Protein AF-A0A919BGT1-F1 (afdb_monomer)

Foldseek 3Di:
DDDPPPDCVVVVVVVVVVVVVVVVVVVVVCVVPVPPPAAFADPVLPAAWWDLVPFWIKGAHPVQKMFTWQDWAWDDPDVVDTDIDGAHGGIWGWDWDQDPVRPFTWIFTPGPPDHPDGRIWGWDDHSVKIKTKDANPDPPDPPRITIITGD

Organism: Streptomyces filamentosus (NCBI:txid67294)

Nearest PDB structures (foldseek):
  1ddv-assembly1_A  TM=3.229E-01  e=1.913E+00  Rattus norvegicus
  4inh-assembly5_F  TM=1.642E-01  e=3.075E+00  Norovirus Hu/1968/US
  6w5h-assembly3_C  TM=1.622E-01  e=2.768E+00  Norovirus Hu/1968/US
  4qq1-assembly1_A  TM=2.602E-01  e=8.831E+00  Neisseria meningitidis serogroup B

Sequence (151 aa):
MGSGRGKPWLLWAALMVPAAATLAGIGTYTRVLGPEDPPKPSRADLVGSYEDGQGGEVTLRADGTAEVRGIEYAAEEEPGFAVLKRCEDGAVHWAFTETRPRWHDQVSLSTTCESPTPWLWDAGGSPAAPELVYWTFTPGHPDSRRVLIRR

Structure (mmCIF, N/CA/C/O backbone):
data_AF-A0A919BGT1-F1
#
_entry.id   AF-A0A919BGT1-F1
#
loop_
_atom_site.group_PDB
_atom_site.id
_atom_site.type_symbol
_atom_site.label_atom_id
_atom_site.label_alt_id
_atom_site.label_comp_id
_atom_site.label_asym_id
_atom_site.label_entity_id
_atom_site.label_seq_id
_atom_site.pdbx_PDB_ins_code
_atom_site.Cartn_x
_atom_site.Cartn_y
_atom_site.Cartn_z
_atom_site.occupancy
_atom_site.B_iso_or_equiv
_atom_site.auth_seq_id
_atom_site.auth_comp_id
_atom_site.auth_asym_id
_atom_site.auth_atom_id
_atom_site.pdbx_PDB_model_num
ATOM 1 N N . MET A 1 1 ? -11.444 36.720 81.271 1.00 38.03 1 MET A N 1
ATOM 2 C CA . MET A 1 1 ? -10.470 36.516 80.174 1.00 38.03 1 MET A CA 1
ATOM 3 C C . MET A 1 1 ? -10.446 35.035 79.818 1.00 38.03 1 MET A C 1
ATOM 5 O O . MET A 1 1 ? -9.816 34.260 80.520 1.00 38.03 1 MET A O 1
ATOM 9 N N . GLY A 1 2 ? -11.211 34.620 78.805 1.00 41.75 2 GLY A N 1
ATOM 10 C CA . GLY A 1 2 ? -11.235 33.234 78.322 1.00 41.75 2 GLY A CA 1
ATOM 11 C C . GLY A 1 2 ? -10.386 33.117 77.063 1.00 41.75 2 GLY A C 1
ATOM 12 O O . GL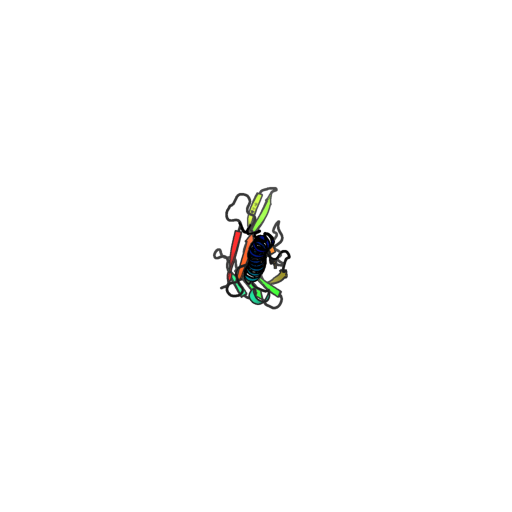Y A 1 2 ? -10.771 33.629 76.018 1.00 41.75 2 GLY A O 1
ATOM 13 N N . SER A 1 3 ? -9.214 32.492 77.166 1.00 49.72 3 SER A N 1
ATOM 14 C CA . SER A 1 3 ? -8.329 32.243 76.027 1.00 49.72 3 SER A CA 1
ATOM 15 C C . SER A 1 3 ? -8.931 31.167 75.115 1.00 49.72 3 SER A C 1
ATOM 17 O O . SER A 1 3 ? -8.979 29.991 75.485 1.00 49.72 3 SER A O 1
ATOM 19 N N . GLY A 1 4 ? -9.381 31.555 73.923 1.00 51.38 4 GLY A N 1
ATOM 20 C CA . GLY A 1 4 ? -9.845 30.639 72.883 1.00 51.38 4 GLY A CA 1
ATOM 21 C C . GLY A 1 4 ? -8.666 29.923 72.232 1.00 51.38 4 GLY A C 1
ATOM 22 O O . GLY A 1 4 ? -8.084 30.419 71.272 1.00 51.38 4 GLY A O 1
ATOM 23 N N . ARG A 1 5 ? -8.286 28.756 72.761 1.00 57.09 5 ARG A N 1
ATOM 24 C CA . ARG A 1 5 ? -7.295 27.871 72.134 1.00 57.09 5 ARG A CA 1
ATOM 25 C C . ARG A 1 5 ? -7.935 27.225 70.897 1.00 57.09 5 ARG A C 1
ATOM 27 O O . ARG A 1 5 ? -8.590 26.189 70.997 1.00 57.09 5 ARG A O 1
ATOM 34 N N . GLY A 1 6 ? -7.796 27.876 69.741 1.00 56.66 6 GLY A N 1
ATOM 35 C CA . GLY A 1 6 ? -8.194 27.317 68.450 1.00 56.66 6 GLY A CA 1
ATOM 36 C C . GLY A 1 6 ? -7.488 25.982 68.229 1.00 56.66 6 GLY A C 1
ATOM 37 O O . GLY A 1 6 ? -6.280 25.887 68.414 1.00 56.66 6 GLY A O 1
ATOM 38 N N . LYS A 1 7 ? -8.251 24.934 67.913 1.00 59.06 7 LYS A N 1
ATOM 39 C CA . LYS A 1 7 ? -7.759 23.567 67.697 1.00 59.06 7 LYS A CA 1
ATOM 40 C C . LYS A 1 7 ? -7.126 23.484 66.295 1.00 59.06 7 LYS A C 1
ATOM 42 O O . LYS A 1 7 ? -7.871 23.397 65.320 1.00 59.06 7 LYS A O 1
ATOM 47 N N . PRO A 1 8 ? -5.785 23.500 66.161 1.00 59.00 8 PRO A N 1
ATOM 48 C CA . PRO A 1 8 ? -5.114 23.668 64.867 1.00 59.00 8 PRO A CA 1
ATOM 49 C C . PRO A 1 8 ? -5.287 22.459 63.936 1.00 59.00 8 PRO A C 1
ATOM 51 O O . PRO A 1 8 ? -5.140 22.584 62.727 1.00 59.00 8 PRO A O 1
ATOM 54 N N . TRP A 1 9 ? -5.644 21.291 64.477 1.00 57.00 9 TRP A N 1
ATOM 55 C CA . TRP A 1 9 ? -5.854 20.064 63.705 1.00 57.00 9 TRP A CA 1
ATOM 56 C C . TRP A 1 9 ? -7.067 20.128 62.762 1.00 57.00 9 TRP A C 1
ATOM 58 O O . TRP A 1 9 ? -7.074 19.445 61.742 1.00 57.00 9 TRP A O 1
ATOM 68 N N . LEU A 1 10 ? -8.060 20.979 63.050 1.00 55.75 10 LEU A N 1
ATOM 69 C CA . LEU A 1 10 ? -9.214 21.185 62.166 1.00 55.75 10 LEU A CA 1
ATOM 70 C C . LEU A 1 10 ? -8.823 21.910 60.868 1.00 55.75 10 LEU A C 1
ATOM 72 O O . LEU A 1 10 ? -9.393 21.625 59.819 1.00 55.75 10 LEU A O 1
ATOM 76 N N . LEU A 1 11 ? -7.814 22.789 60.918 1.00 54.72 11 LEU A N 1
ATOM 77 C CA . LEU A 1 11 ? -7.279 23.471 59.732 1.00 54.72 11 LEU A CA 1
ATOM 78 C C . LEU A 1 11 ? -6.504 22.501 58.831 1.00 54.72 11 LEU A C 1
ATOM 80 O O . LEU A 1 11 ? -6.627 22.561 57.612 1.00 54.72 11 LEU A O 1
ATOM 84 N N . TRP A 1 12 ? -5.770 21.558 59.426 1.00 51.69 12 TRP A N 1
ATOM 85 C CA . TRP A 1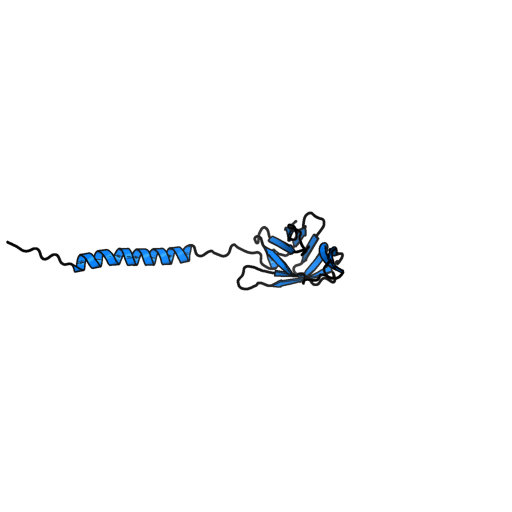 12 ? -5.065 20.512 58.680 1.00 51.69 12 TRP A CA 1
ATOM 86 C C . TRP A 1 12 ? -6.025 19.515 58.018 1.00 51.69 12 TRP A C 1
ATOM 88 O O . TRP A 1 12 ? -5.826 19.152 56.860 1.00 51.69 12 TRP A O 1
ATOM 98 N N . ALA A 1 13 ? -7.104 19.124 58.703 1.00 54.72 13 ALA A N 1
ATOM 99 C CA . ALA A 1 13 ? -8.131 18.251 58.131 1.00 54.72 13 ALA A CA 1
ATOM 100 C C . ALA A 1 13 ? -8.871 18.910 56.948 1.00 54.72 13 ALA A C 1
ATOM 102 O O . ALA A 1 13 ? -9.131 18.249 55.944 1.00 54.72 13 ALA A O 1
ATOM 103 N N . ALA A 1 14 ? -9.144 20.218 57.027 1.00 56.16 14 ALA A N 1
ATOM 104 C CA . ALA A 1 14 ? -9.777 20.976 55.945 1.00 56.16 14 ALA A CA 1
ATOM 105 C C . ALA A 1 14 ? -8.885 21.139 54.697 1.00 56.16 14 ALA A C 1
ATOM 107 O O . ALA A 1 14 ? -9.408 21.312 53.601 1.00 56.16 14 ALA A O 1
ATOM 108 N N . LEU A 1 15 ? -7.558 21.053 54.843 1.00 55.06 15 LEU A N 1
ATOM 109 C CA . LEU A 1 15 ? -6.589 21.146 53.742 1.00 55.06 15 LEU A CA 1
ATOM 110 C C . LEU A 1 15 ? -6.324 19.801 53.048 1.00 55.06 15 LEU A C 1
ATOM 112 O O . LEU A 1 15 ? -6.089 19.768 51.842 1.00 55.06 15 LEU A O 1
ATOM 116 N N . MET A 1 16 ? -6.398 18.685 53.776 1.00 55.38 16 MET A N 1
ATOM 117 C CA . MET A 1 16 ? -6.106 17.358 53.214 1.00 55.38 16 MET A CA 1
ATOM 118 C C . MET A 1 16 ? -7.235 16.800 52.338 1.00 55.38 16 MET A C 1
ATOM 120 O O . MET A 1 16 ? -6.967 16.136 51.338 1.00 55.38 16 MET A O 1
ATOM 124 N N . VAL A 1 17 ? -8.495 17.086 52.673 1.00 56.69 17 VAL A N 1
ATOM 125 C CA . VAL A 1 17 ? -9.659 16.630 51.891 1.00 56.69 17 VAL A CA 1
ATOM 126 C C . VAL A 1 17 ? -9.661 17.176 50.450 1.00 56.69 17 VAL A C 1
ATOM 128 O O . VAL A 1 17 ? -9.787 16.368 49.527 1.00 56.69 17 VAL A O 1
ATOM 131 N N . PRO A 1 18 ? -9.467 18.488 50.191 1.00 55.69 18 PRO A N 1
ATOM 132 C CA . PRO A 1 18 ? -9.417 18.997 48.821 1.00 55.69 18 PRO A CA 1
ATOM 133 C C . PRO A 1 18 ? -8.188 18.501 48.049 1.00 55.69 18 PRO A C 1
ATOM 135 O O . PRO A 1 18 ? -8.296 18.284 46.844 1.00 55.69 18 PRO A O 1
ATOM 138 N N . ALA A 1 19 ? -7.055 18.257 48.720 1.00 55.88 19 ALA A N 1
ATOM 139 C CA . ALA A 1 19 ? -5.843 17.712 48.100 1.00 55.88 19 ALA A CA 1
ATOM 140 C C . ALA A 1 19 ? -6.021 16.252 47.637 1.00 55.88 19 ALA A C 1
ATOM 142 O O . ALA A 1 19 ? -5.640 15.891 46.523 1.00 55.88 19 ALA A O 1
ATOM 143 N N . ALA A 1 20 ? -6.663 15.410 48.452 1.00 57.38 20 ALA A N 1
ATOM 144 C CA . ALA A 1 20 ? -6.982 14.038 48.061 1.00 57.38 20 ALA A CA 1
ATOM 145 C C . ALA A 1 20 ? -8.027 13.994 46.931 1.00 57.38 20 ALA A C 1
ATOM 147 O O . ALA A 1 20 ? -7.896 13.199 46.001 1.00 57.38 20 ALA A O 1
ATOM 148 N N . ALA A 1 21 ? -9.026 14.883 46.968 1.00 57.72 21 ALA A N 1
ATOM 149 C CA . ALA A 1 21 ? -10.040 14.994 45.920 1.00 57.72 21 ALA A CA 1
ATOM 150 C C . ALA A 1 21 ? -9.460 15.477 44.576 1.00 57.72 21 ALA A C 1
ATOM 152 O O . ALA A 1 21 ? -9.855 14.972 43.527 1.00 57.72 21 ALA A O 1
ATOM 153 N N . THR A 1 22 ? -8.490 16.399 44.588 1.00 58.66 22 THR A N 1
ATOM 154 C CA . THR A 1 22 ? -7.801 16.842 43.361 1.00 58.66 22 THR A CA 1
ATOM 155 C C . 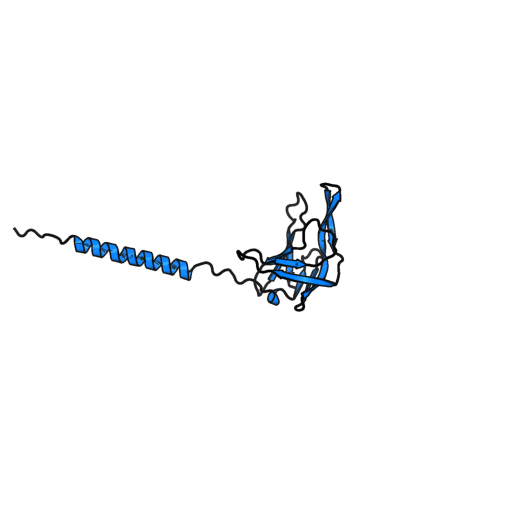THR A 1 22 ? -6.929 15.740 42.769 1.00 58.66 22 THR A C 1
ATOM 157 O O . THR A 1 22 ? -6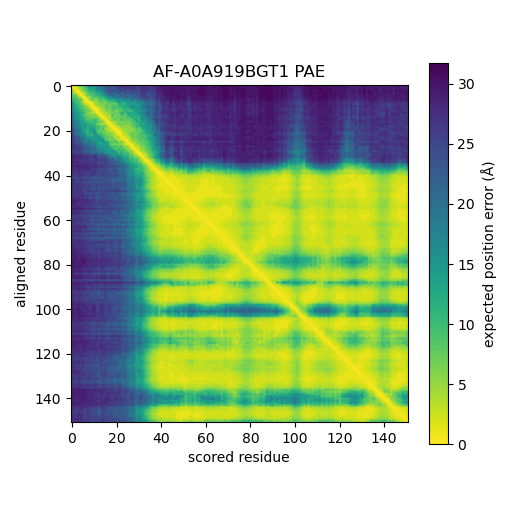.981 15.521 41.562 1.00 58.66 22 THR A O 1
ATOM 160 N N . LEU A 1 23 ? -6.189 14.988 43.588 1.00 56.25 23 LEU A N 1
ATOM 161 C CA . LEU A 1 23 ? -5.375 13.866 43.104 1.00 56.25 23 LEU A CA 1
ATOM 162 C C . LEU A 1 23 ? -6.224 12.702 42.570 1.00 56.25 23 LEU A C 1
ATOM 164 O O . LEU A 1 23 ? -5.903 12.143 41.521 1.00 56.25 23 LEU A O 1
ATOM 168 N N . ALA A 1 24 ? -7.335 12.372 43.236 1.00 56.25 24 ALA A N 1
ATOM 169 C CA . ALA A 1 24 ? -8.289 11.382 42.739 1.00 56.25 24 ALA A CA 1
ATOM 170 C C . ALA A 1 24 ? -8.965 11.850 41.437 1.00 56.25 24 ALA A C 1
ATOM 172 O O . ALA A 1 24 ? -9.061 11.071 40.490 1.00 56.25 24 ALA A O 1
ATOM 173 N N . GLY A 1 25 ? -9.346 13.131 41.354 1.00 51.31 25 GLY A N 1
ATOM 174 C CA . GLY A 1 25 ? -9.920 13.745 40.156 1.00 51.31 25 GLY A CA 1
ATOM 175 C C . GLY A 1 25 ? -8.972 13.712 38.955 1.00 51.31 25 GLY A C 1
ATOM 176 O O . GLY A 1 25 ? -9.371 13.284 37.872 1.00 51.31 25 GLY A O 1
ATOM 177 N N .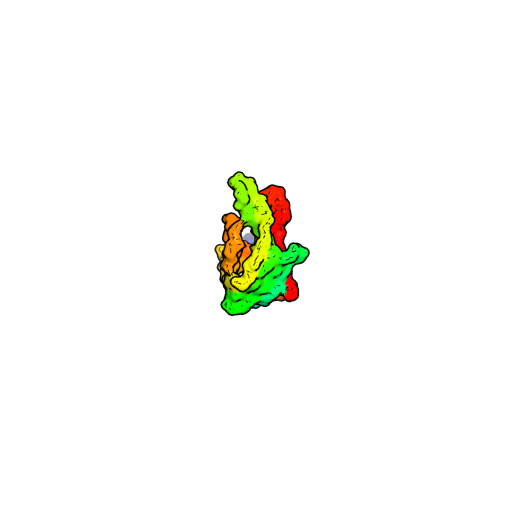 ILE A 1 26 ? -7.697 14.068 39.148 1.00 56.12 26 ILE A N 1
ATOM 178 C CA . ILE A 1 26 ? -6.660 13.994 38.105 1.00 56.12 26 ILE A CA 1
ATOM 179 C C . ILE A 1 26 ? -6.430 12.539 37.670 1.00 56.12 26 ILE A C 1
ATOM 181 O O . ILE A 1 26 ? -6.363 12.271 36.475 1.00 56.12 26 ILE A O 1
ATOM 185 N N . GLY A 1 27 ? -6.376 11.586 38.608 1.00 50.31 27 GLY A N 1
ATOM 186 C CA . GLY A 1 27 ? -6.218 10.160 38.296 1.00 50.31 27 GLY A CA 1
ATOM 187 C C . GLY A 1 27 ? -7.397 9.554 37.523 1.00 50.31 27 GLY A C 1
ATOM 188 O O . GLY A 1 27 ? -7.203 8.671 36.688 1.00 50.31 27 GLY A O 1
ATOM 189 N N . THR A 1 28 ? -8.621 10.038 37.756 1.00 54.38 28 THR A N 1
ATOM 190 C CA . THR A 1 28 ? -9.783 9.668 36.933 1.00 54.38 28 THR A CA 1
ATOM 191 C C . THR A 1 28 ? -9.772 10.361 35.573 1.00 54.38 28 THR A C 1
ATOM 193 O O . THR A 1 28 ? -10.086 9.724 34.573 1.00 54.38 28 THR A O 1
ATOM 196 N N . TYR A 1 29 ? -9.343 11.624 35.501 1.00 46.16 29 TYR A N 1
ATOM 197 C CA . TYR A 1 29 ? -9.284 12.386 34.252 1.00 46.16 29 TYR A CA 1
ATOM 198 C C . TYR A 1 29 ? -8.249 11.801 33.279 1.00 46.16 29 TYR A C 1
ATOM 200 O O . TYR A 1 29 ? -8.534 11.652 32.097 1.00 46.16 29 TYR A O 1
ATOM 208 N N . THR A 1 30 ? -7.086 11.364 33.773 1.00 50.88 30 THR A N 1
ATOM 209 C CA . THR A 1 30 ? -6.053 10.714 32.945 1.00 50.88 30 THR A CA 1
ATOM 210 C C . THR A 1 30 ? -6.416 9.298 32.500 1.00 50.88 30 THR A C 1
ATOM 212 O O . THR A 1 30 ? -5.883 8.834 31.497 1.00 50.88 30 THR A O 1
ATOM 215 N N . ARG A 1 31 ? -7.325 8.606 33.200 1.00 50.19 31 ARG A N 1
ATOM 216 C CA . ARG A 1 31 ? -7.853 7.301 32.761 1.00 50.19 31 ARG A CA 1
ATOM 217 C C . ARG A 1 31 ? -9.023 7.410 31.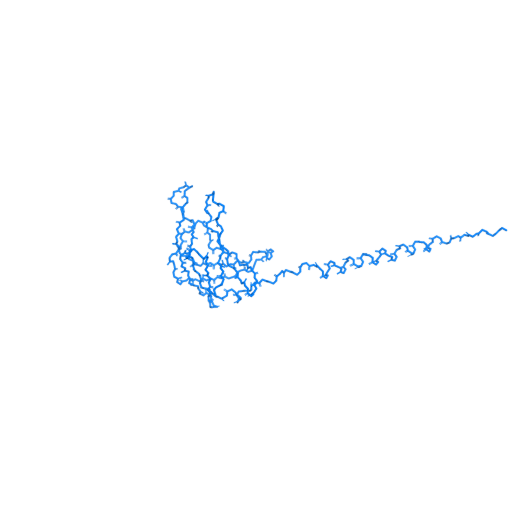789 1.00 50.19 31 ARG A C 1
ATOM 219 O O . ARG A 1 31 ? -9.153 6.541 30.941 1.00 50.19 31 ARG A O 1
ATOM 226 N N . VAL A 1 32 ? -9.856 8.443 31.912 1.00 52.19 32 VAL A N 1
ATOM 227 C CA . VAL A 1 32 ? -10.991 8.693 31.002 1.00 52.19 32 VAL A CA 1
ATOM 228 C C . VAL A 1 32 ? -10.539 9.373 29.702 1.00 52.19 32 VAL A C 1
ATOM 230 O O . VAL A 1 32 ? -11.195 9.221 28.681 1.00 52.19 32 VAL A O 1
ATOM 233 N N . LEU A 1 33 ? -9.410 10.090 29.723 1.00 45.72 33 LEU A N 1
ATOM 234 C CA . LEU A 1 33 ? -8.831 10.786 28.565 1.00 45.72 33 LEU A CA 1
ATOM 235 C C . LEU A 1 33 ? -7.430 10.286 28.199 1.00 45.72 33 LEU A C 1
ATOM 237 O O . LEU A 1 33 ? -6.693 10.976 27.491 1.00 45.72 33 LEU A O 1
ATOM 241 N N . GLY A 1 34 ? -7.033 9.106 28.685 1.00 47.00 34 GLY A N 1
ATOM 242 C CA . GLY A 1 34 ? -5.906 8.411 28.069 1.00 47.00 34 GLY A CA 1
ATOM 243 C C . GLY A 1 34 ? -6.236 8.267 26.583 1.00 47.00 34 GLY A C 1
ATOM 244 O O . GLY A 1 34 ? -7.388 7.945 26.292 1.00 47.00 34 GLY A O 1
ATOM 245 N N . PRO A 1 35 ? -5.317 8.576 25.651 1.00 54.34 35 PRO A N 1
ATOM 246 C CA . PRO A 1 35 ? -5.637 8.507 24.237 1.00 54.34 35 PRO A CA 1
ATOM 247 C C . PRO A 1 35 ? -6.040 7.065 23.938 1.00 54.34 35 PRO A C 1
ATOM 249 O O . PRO A 1 35 ? -5.195 6.170 23.929 1.00 54.34 35 PRO A O 1
ATOM 252 N N . GLU A 1 36 ? -7.339 6.820 23.763 1.00 56.16 36 GLU A N 1
ATOM 253 C CA . GLU A 1 36 ? -7.765 5.662 23.000 1.00 56.16 36 GLU A CA 1
ATOM 254 C C . GLU A 1 36 ? -7.056 5.819 21.661 1.00 56.16 36 GLU A C 1
ATOM 256 O O . GLU A 1 36 ? -7.218 6.839 20.983 1.00 56.16 36 GLU A O 1
ATOM 261 N N . ASP A 1 37 ? -6.163 4.873 21.355 1.00 62.03 37 ASP A N 1
ATOM 262 C CA . ASP A 1 37 ? -5.503 4.833 20.059 1.00 62.03 37 ASP A CA 1
ATOM 263 C C . ASP A 1 37 ? -6.620 4.958 19.010 1.00 62.03 37 ASP A C 1
ATOM 265 O O . ASP A 1 37 ? -7.579 4.177 19.073 1.00 62.03 37 ASP A O 1
ATOM 269 N N . PRO A 1 38 ? -6.562 5.949 18.097 1.00 66.06 38 PRO A N 1
ATOM 270 C CA . PRO A 1 38 ? -7.608 6.116 17.102 1.00 66.06 38 PRO A CA 1
ATOM 271 C C . PRO A 1 38 ? -7.807 4.782 16.374 1.00 66.06 38 PRO A C 1
ATOM 273 O O . PRO A 1 38 ? -6.813 4.098 16.114 1.00 66.06 38 PRO A O 1
ATOM 276 N N . PRO A 1 39 ? -9.056 4.374 16.085 1.00 74.88 39 PRO A N 1
ATOM 277 C CA . PRO A 1 39 ? -9.328 3.075 15.487 1.00 74.88 39 PRO A CA 1
ATOM 278 C C . PRO A 1 39 ? -8.555 2.938 14.173 1.00 74.88 39 PRO A C 1
ATOM 280 O O . PRO A 1 39 ? -8.666 3.791 13.291 1.00 74.88 39 PRO A O 1
ATOM 283 N N . LYS A 1 40 ? -7.765 1.867 14.068 1.00 82.56 40 LYS A N 1
ATOM 284 C CA . LYS A 1 40 ? -6.903 1.553 12.920 1.00 82.56 40 LYS A CA 1
ATOM 285 C C . LYS A 1 40 ? -7.489 0.410 12.106 1.00 82.56 40 LYS A C 1
ATOM 287 O O . LYS A 1 40 ? -8.190 -0.424 12.683 1.00 82.56 40 LYS A O 1
ATOM 292 N N . PRO A 1 41 ? -7.211 0.356 10.796 1.00 91.19 41 PRO A N 1
ATOM 293 C CA . PRO A 1 41 ? -7.649 -0.759 9.979 1.00 91.19 41 PRO A CA 1
ATOM 294 C C . PRO A 1 41 ? -6.972 -2.061 10.415 1.00 91.19 41 PRO A C 1
ATOM 296 O O . PRO A 1 41 ? -5.758 -2.134 10.587 1.00 91.19 41 PRO A O 1
ATOM 299 N N . SER A 1 42 ? -7.773 -3.107 10.559 1.00 92.62 42 SER A N 1
ATOM 300 C CA . SER A 1 42 ? -7.301 -4.483 10.651 1.00 92.62 42 SER A CA 1
ATOM 301 C C . SER A 1 42 ? -6.900 -5.015 9.272 1.00 92.62 42 SER A C 1
ATOM 303 O O . SER A 1 42 ? -7.252 -4.448 8.237 1.00 92.62 42 SER A O 1
ATOM 305 N N . ARG A 1 43 ? -6.261 -6.191 9.228 1.00 95.31 43 ARG A N 1
ATOM 306 C CA . ARG A 1 43 ? -6.015 -6.917 7.969 1.00 95.31 43 ARG A CA 1
ATOM 307 C C . ARG A 1 43 ? -7.272 -7.040 7.098 1.00 95.31 43 ARG A C 1
ATOM 309 O O . ARG A 1 43 ? -7.179 -6.921 5.882 1.00 95.31 43 ARG A O 1
ATOM 316 N N . ALA A 1 44 ? -8.425 -7.316 7.707 1.00 96.62 44 ALA A N 1
ATOM 317 C CA . ALA A 1 44 ? -9.679 -7.470 6.974 1.00 96.62 44 ALA A CA 1
ATOM 318 C C . ALA A 1 44 ? -10.140 -6.135 6.377 1.00 96.62 44 ALA A C 1
ATOM 320 O O . ALA A 1 44 ? -10.569 -6.098 5.225 1.00 96.62 44 ALA A O 1
ATOM 321 N N . ASP A 1 45 ? -9.968 -5.042 7.123 1.00 96.12 45 ASP A N 1
ATOM 322 C CA . ASP A 1 45 ? -10.293 -3.699 6.649 1.00 96.12 45 ASP A CA 1
ATOM 323 C C . ASP A 1 45 ? -9.395 -3.279 5.485 1.00 96.12 45 ASP A C 1
ATOM 325 O O . ASP A 1 45 ? -9.831 -2.486 4.666 1.00 96.12 45 ASP A O 1
ATOM 329 N N . LEU A 1 46 ? -8.184 -3.838 5.347 1.00 97.06 46 LEU A N 1
ATOM 330 C CA . LEU A 1 46 ? -7.257 -3.554 4.242 1.00 97.06 46 LEU A CA 1
ATOM 331 C C . LEU A 1 46 ? -7.582 -4.283 2.923 1.00 97.06 46 LEU A C 1
ATOM 333 O O . LEU A 1 46 ? -7.000 -3.965 1.891 1.00 97.06 46 LEU A O 1
ATOM 337 N N . VAL A 1 47 ? -8.526 -5.227 2.903 1.00 98.12 47 VAL A N 1
ATOM 338 C CA . VAL A 1 47 ? -8.918 -5.930 1.666 1.00 98.12 47 VAL A CA 1
ATOM 339 C C . VAL A 1 47 ? -9.689 -4.988 0.740 1.00 98.12 47 VAL A C 1
ATOM 341 O O . VAL A 1 47 ? -10.774 -4.523 1.094 1.00 98.12 47 VAL A O 1
ATOM 344 N N . GLY A 1 48 ? -9.155 -4.727 -0.452 1.00 97.94 48 GLY A N 1
ATOM 345 C CA . GLY A 1 48 ? -9.737 -3.786 -1.408 1.00 97.94 48 GLY A CA 1
ATOM 346 C C . GLY A 1 48 ? -8.777 -3.386 -2.526 1.00 97.94 48 GLY A C 1
ATOM 347 O O . GLY A 1 48 ? -7.647 -3.869 -2.587 1.00 97.94 48 GLY A O 1
ATOM 348 N N . SER A 1 49 ? -9.250 -2.509 -3.412 1.00 97.88 49 SER A N 1
ATOM 349 C CA . SER A 1 49 ? -8.447 -1.904 -4.484 1.00 97.88 49 SER A CA 1
ATOM 350 C C . SER A 1 49 ? -8.026 -0.496 -4.081 1.00 97.88 49 SER A C 1
ATOM 352 O O . SER A 1 49 ? -8.832 0.241 -3.516 1.00 97.88 49 SER A O 1
ATOM 354 N N . TYR A 1 50 ? -6.789 -0.120 -4.382 1.00 98.19 50 TYR A N 1
ATOM 355 C CA . TYR A 1 50 ? -6.223 1.179 -4.055 1.00 98.19 50 TYR A CA 1
ATOM 356 C C . TYR A 1 50 ? -5.466 1.771 -5.240 1.00 98.19 50 TYR A C 1
ATOM 358 O O . TYR A 1 50 ? -4.918 1.034 -6.062 1.00 98.19 50 TYR A O 1
ATOM 366 N N . GLU A 1 51 ? -5.390 3.098 -5.281 1.00 96.75 51 GLU A N 1
ATOM 367 C CA . GLU A 1 51 ? -4.647 3.852 -6.289 1.00 96.75 51 GLU A CA 1
ATOM 368 C C . GLU A 1 51 ? -3.872 5.021 -5.677 1.00 96.75 51 GLU A C 1
ATOM 370 O O . GLU A 1 51 ? -4.330 5.635 -4.713 1.00 96.75 51 GLU A O 1
ATOM 375 N N . ASP A 1 52 ? -2.727 5.368 -6.263 1.00 94.12 52 ASP A N 1
ATOM 376 C CA . ASP A 1 52 ? -1.924 6.538 -5.870 1.00 94.12 52 ASP A CA 1
ATOM 377 C C . ASP A 1 52 ? -2.238 7.818 -6.676 1.00 94.12 52 ASP A C 1
ATOM 379 O O . ASP A 1 52 ? -1.640 8.872 -6.446 1.00 94.12 52 ASP A O 1
ATOM 383 N N . GLY A 1 53 ? -3.148 7.734 -7.654 1.00 93.12 53 GLY A N 1
ATOM 384 C CA . GLY A 1 53 ? -3.481 8.824 -8.580 1.00 93.12 53 GLY A CA 1
ATOM 385 C C . GLY A 1 53 ? -2.389 9.163 -9.611 1.00 93.12 53 GLY A C 1
ATOM 386 O O . GLY A 1 53 ? -2.557 10.104 -10.384 1.00 93.12 53 GLY A O 1
ATOM 387 N N . GLN A 1 54 ? -1.282 8.420 -9.640 1.00 90.75 54 GLN A N 1
ATOM 388 C CA . GLN A 1 54 ? -0.148 8.552 -10.567 1.00 90.75 54 GLN A CA 1
ATOM 389 C C . GLN A 1 54 ? 0.019 7.323 -11.481 1.00 90.75 54 GLN A C 1
ATOM 391 O O . GLN A 1 54 ? 0.936 7.271 -12.305 1.00 90.75 54 GLN A O 1
ATOM 396 N N . GLY A 1 55 ? -0.899 6.358 -11.384 1.00 91.94 55 GLY A N 1
ATOM 397 C CA . GLY A 1 55 ? -0.931 5.138 -12.195 1.00 91.94 55 GLY A CA 1
ATOM 398 C C . GLY A 1 55 ? -0.447 3.887 -11.460 1.00 91.94 55 GLY A C 1
ATOM 399 O O . GLY A 1 55 ? -0.408 2.820 -12.073 1.00 91.94 55 GLY A O 1
ATOM 400 N N . GLY A 1 56 ? -0.098 4.010 -10.179 1.00 94.44 56 GLY A N 1
ATOM 401 C CA . GLY A 1 56 ? 0.138 2.897 -9.277 1.00 94.44 56 GLY A CA 1
ATOM 402 C C . GLY A 1 56 ? -1.175 2.366 -8.709 1.00 94.44 56 GLY A C 1
ATOM 403 O O . GLY A 1 56 ? -1.969 3.111 -8.132 1.00 94.44 56 GLY A O 1
ATOM 404 N N . GLU A 1 57 ? -1.400 1.066 -8.859 1.00 96.38 57 GLU A N 1
ATOM 405 C CA . GLU A 1 57 ? -2.593 0.368 -8.391 1.00 96.38 57 GLU A CA 1
ATOM 406 C C . GLU A 1 57 ? -2.199 -0.871 -7.582 1.00 96.38 57 GLU A C 1
ATOM 408 O O . GLU A 1 57 ? -1.240 -1.579 -7.910 1.00 96.38 57 GLU A O 1
ATOM 413 N N . VAL A 1 58 ? -2.961 -1.155 -6.523 1.00 97.25 58 VAL A N 1
ATOM 414 C CA . VAL A 1 58 ? -2.856 -2.423 -5.797 1.00 97.25 58 VAL A CA 1
ATOM 415 C C . VAL A 1 58 ? -4.233 -2.958 -5.442 1.00 97.25 58 VAL A C 1
ATOM 417 O O . VAL A 1 58 ? -5.114 -2.207 -5.037 1.00 97.25 58 VAL A O 1
ATOM 420 N N . THR A 1 59 ? -4.422 -4.267 -5.540 1.00 98.06 59 THR A N 1
ATOM 421 C CA . THR A 1 59 ? -5.613 -4.947 -5.024 1.00 98.06 59 THR A CA 1
ATOM 422 C C . THR A 1 59 ? -5.195 -5.993 -4.011 1.00 98.06 59 THR A C 1
ATOM 424 O O . THR A 1 59 ? -4.547 -6.966 -4.379 1.00 98.06 59 THR A O 1
ATOM 427 N N . LEU A 1 60 ? -5.578 -5.822 -2.747 1.00 98.31 60 LEU A N 1
ATOM 428 C CA . LEU A 1 60 ? -5.333 -6.790 -1.678 1.00 98.31 60 LEU A CA 1
ATOM 429 C C . LEU A 1 60 ? -6.555 -7.696 -1.521 1.00 98.31 60 LEU A C 1
ATOM 431 O O . LEU A 1 60 ? -7.664 -7.207 -1.300 1.00 98.31 60 LEU A O 1
ATOM 435 N N . ARG A 1 61 ? -6.372 -9.017 -1.612 1.00 98.44 61 ARG A N 1
ATOM 436 C CA . ARG A 1 61 ? -7.446 -10.010 -1.451 1.00 98.44 61 ARG A CA 1
ATOM 437 C C . ARG A 1 61 ? -7.372 -10.695 -0.088 1.00 98.44 61 ARG A C 1
ATOM 439 O O . ARG A 1 61 ? -6.302 -10.846 0.500 1.00 98.44 61 ARG A O 1
ATOM 446 N N . ALA A 1 62 ? -8.525 -11.135 0.415 1.00 98.00 62 ALA A N 1
ATOM 447 C CA . ALA A 1 62 ? -8.650 -11.731 1.748 1.00 98.00 62 ALA A CA 1
ATOM 448 C C . ALA A 1 62 ? -7.839 -13.028 1.933 1.00 98.00 62 ALA A C 1
ATOM 450 O O . ALA A 1 62 ? -7.442 -13.350 3.051 1.00 98.00 62 ALA A O 1
ATOM 451 N N . ASP A 1 63 ? -7.565 -13.751 0.847 1.00 97.69 63 ASP A N 1
ATOM 452 C CA . ASP A 1 63 ? -6.779 -14.989 0.842 1.00 97.69 63 ASP A CA 1
ATOM 453 C C . ASP A 1 63 ? -5.259 -14.763 0.959 1.00 97.69 63 ASP A C 1
ATOM 455 O O . ASP A 1 63 ? -4.499 -15.725 1.034 1.00 97.69 63 ASP A O 1
ATOM 459 N N . GLY A 1 64 ? -4.803 -13.506 1.017 1.00 97.56 64 GLY A N 1
ATOM 460 C CA . GLY A 1 64 ? -3.380 -13.163 1.050 1.00 97.56 64 GLY A CA 1
ATOM 461 C C . GLY A 1 64 ? -2.746 -13.009 -0.331 1.00 97.56 64 GLY A C 1
ATOM 462 O O . GLY A 1 64 ? -1.554 -12.728 -0.414 1.00 97.56 64 GLY A O 1
ATOM 463 N N . THR A 1 65 ? -3.513 -13.136 -1.415 1.00 98.00 65 THR A N 1
ATOM 464 C CA . THR A 1 65 ? -3.050 -12.744 -2.749 1.00 98.00 65 THR A CA 1
ATOM 465 C C . THR A 1 65 ? -3.246 -11.248 -2.965 1.00 98.00 65 THR A C 1
ATOM 467 O O . THR A 1 65 ? -4.153 -10.626 -2.406 1.00 98.00 65 THR A O 1
ATOM 470 N N . ALA A 1 66 ? -2.373 -10.648 -3.762 1.00 97.69 66 ALA A N 1
ATOM 471 C CA . ALA A 1 66 ? -2.497 -9.269 -4.193 1.00 97.69 66 ALA A CA 1
ATOM 472 C C . ALA A 1 66 ? -2.214 -9.155 -5.688 1.00 97.69 66 ALA A C 1
ATOM 474 O O . ALA A 1 66 ? -1.624 -10.043 -6.292 1.00 97.69 66 ALA A O 1
ATOM 475 N N . GLU A 1 67 ? -2.667 -8.071 -6.290 1.00 96.81 67 GLU A N 1
ATOM 476 C CA . GLU A 1 67 ? -2.316 -7.686 -7.651 1.00 96.81 67 GLU A CA 1
ATOM 477 C C . GLU A 1 67 ? -1.703 -6.301 -7.580 1.00 96.81 67 GLU A C 1
ATOM 479 O O . GLU A 1 67 ? -2.301 -5.401 -6.993 1.00 96.81 67 GLU A O 1
ATOM 484 N N . VAL A 1 68 ? -0.494 -6.161 -8.101 1.00 95.88 68 VAL A N 1
ATOM 485 C CA . VAL A 1 68 ? 0.247 -4.902 -8.134 1.00 95.88 68 VAL A CA 1
ATOM 486 C C . VAL A 1 68 ? 0.255 -4.416 -9.579 1.00 95.88 68 VAL A C 1
ATOM 488 O O . VAL A 1 68 ? 0.125 -5.210 -10.503 1.00 95.88 68 VAL A O 1
ATOM 491 N N . ARG A 1 69 ? 0.337 -3.107 -9.809 1.00 95.31 69 ARG A N 1
ATOM 492 C CA . ARG A 1 69 ? 0.640 -2.571 -11.137 1.00 95.31 69 ARG A CA 1
ATOM 493 C C . ARG A 1 69 ? 1.139 -1.146 -11.041 1.00 95.31 69 ARG A C 1
ATOM 495 O O . ARG A 1 69 ? 0.548 -0.331 -10.348 1.00 95.31 69 ARG A O 1
ATOM 502 N N . GLY A 1 70 ? 2.194 -0.823 -11.780 1.00 94.00 70 GLY A N 1
ATOM 503 C CA . GLY A 1 70 ? 2.624 0.560 -11.972 1.00 94.00 70 GLY A CA 1
ATOM 504 C C . GLY A 1 70 ? 3.167 1.235 -10.713 1.00 94.00 70 GLY A C 1
ATOM 505 O O . GLY A 1 70 ? 3.400 2.440 -10.748 1.00 94.00 70 GLY A O 1
ATOM 506 N N . ILE A 1 71 ? 3.391 0.488 -9.626 1.00 93.75 71 ILE A N 1
ATOM 507 C CA . ILE A 1 71 ? 3.910 1.060 -8.386 1.00 93.75 71 ILE A CA 1
ATOM 508 C C . ILE A 1 71 ? 5.350 1.509 -8.598 1.00 93.75 71 ILE A C 1
ATOM 510 O O . ILE A 1 71 ? 6.203 0.730 -9.029 1.00 93.75 71 ILE A O 1
ATOM 514 N N . GLU A 1 72 ? 5.613 2.775 -8.300 1.00 92.31 72 GLU A N 1
ATOM 515 C CA . GLU A 1 72 ? 6.944 3.359 -8.429 1.00 92.31 72 GLU A CA 1
ATOM 516 C C . GLU A 1 72 ? 7.894 2.869 -7.332 1.00 92.31 72 GLU A C 1
ATOM 518 O O . GLU A 1 72 ? 7.519 2.753 -6.169 1.00 92.31 72 GLU A O 1
ATOM 523 N N . TYR A 1 73 ? 9.152 2.641 -7.687 1.00 88.75 73 TYR A N 1
ATOM 524 C CA . TYR A 1 73 ? 10.221 2.332 -6.743 1.00 88.75 73 TYR A CA 1
ATOM 525 C C . TYR A 1 73 ? 11.545 2.912 -7.244 1.00 88.75 73 TYR A C 1
ATOM 527 O O . TYR A 1 73 ? 11.741 3.070 -8.452 1.00 88.75 73 TYR A O 1
ATOM 535 N N . ALA A 1 74 ? 12.453 3.259 -6.332 1.00 87.12 74 ALA A N 1
ATOM 536 C CA . ALA A 1 74 ? 13.825 3.575 -6.709 1.00 87.12 74 ALA A CA 1
ATOM 537 C C . ALA A 1 74 ? 14.569 2.287 -7.060 1.00 87.12 74 ALA A C 1
ATOM 539 O O . ALA A 1 74 ? 14.509 1.318 -6.315 1.00 87.12 74 ALA A O 1
ATOM 540 N N . ALA A 1 75 ? 15.307 2.299 -8.159 1.00 85.50 75 ALA A N 1
ATOM 541 C CA . ALA A 1 75 ? 16.262 1.268 -8.522 1.00 85.50 75 ALA A CA 1
ATOM 542 C C . ALA A 1 75 ? 17.644 1.910 -8.631 1.00 85.50 75 ALA A C 1
ATOM 544 O O . ALA A 1 75 ? 17.783 2.973 -9.238 1.00 85.50 75 ALA A O 1
ATOM 545 N N . GLU A 1 76 ? 18.657 1.279 -8.048 1.00 83.06 76 GLU A N 1
ATOM 546 C CA . GLU A 1 76 ? 20.042 1.711 -8.224 1.00 83.06 76 GLU A CA 1
ATOM 547 C C . GLU A 1 76 ? 20.535 1.238 -9.597 1.00 83.06 76 GLU A C 1
ATOM 549 O O . GLU A 1 76 ? 20.513 0.044 -9.887 1.00 83.06 76 GLU A O 1
ATOM 554 N N . GLU A 1 77 ? 20.926 2.171 -10.468 1.00 82.06 77 GLU A N 1
ATOM 555 C CA . GLU A 1 77 ? 21.530 1.834 -11.768 1.00 82.06 77 GLU A CA 1
ATOM 556 C C . GLU A 1 77 ? 23.054 1.899 -11.717 1.00 82.06 77 GLU A C 1
ATOM 558 O O . GLU A 1 77 ? 23.733 1.069 -12.320 1.00 82.06 77 GLU A O 1
ATOM 563 N N . GLU A 1 78 ? 23.590 2.846 -10.950 1.00 81.56 78 GLU A N 1
ATOM 564 C CA . GLU A 1 78 ? 25.014 2.982 -10.662 1.00 81.56 78 GLU A CA 1
ATOM 565 C C . GLU A 1 78 ? 25.200 3.337 -9.180 1.00 81.56 78 GLU A C 1
ATOM 567 O O . GLU A 1 78 ? 24.286 3.913 -8.585 1.00 81.56 78 GLU A O 1
ATOM 572 N N . PRO A 1 79 ? 26.368 3.052 -8.571 1.00 80.38 79 PRO A N 1
ATOM 573 C CA . PRO A 1 79 ? 26.627 3.377 -7.173 1.00 80.38 79 PRO A CA 1
ATOM 574 C C . PRO A 1 79 ? 26.322 4.843 -6.836 1.00 80.38 79 PRO A C 1
ATOM 576 O O . PRO A 1 79 ? 27.006 5.757 -7.301 1.00 80.38 79 PRO A O 1
ATOM 579 N N . GLY A 1 80 ? 25.305 5.066 -6.003 1.00 77.19 80 GLY A N 1
ATOM 580 C CA . GLY A 1 80 ? 24.869 6.410 -5.602 1.00 77.19 80 GLY A CA 1
ATOM 581 C C . GLY A 1 80 ? 23.965 7.139 -6.606 1.00 77.19 80 GLY A C 1
ATOM 582 O O . GLY A 1 80 ? 23.636 8.305 -6.379 1.00 77.19 80 GLY A O 1
ATOM 583 N N . PHE A 1 81 ? 23.529 6.470 -7.676 1.00 79.00 81 PHE A N 1
ATOM 584 C CA . PHE A 1 81 ? 22.565 6.983 -8.646 1.00 79.00 81 PHE A CA 1
ATOM 585 C C . PHE A 1 81 ? 21.337 6.067 -8.727 1.00 79.00 81 PHE A C 1
ATOM 587 O O . PHE A 1 81 ? 21.359 4.989 -9.326 1.00 79.00 81 PHE A O 1
ATOM 594 N N . ALA A 1 82 ? 20.245 6.524 -8.111 1.00 82.25 82 ALA A N 1
ATOM 595 C CA . ALA A 1 82 ? 18.958 5.844 -8.140 1.00 82.25 82 ALA A CA 1
ATOM 596 C C . ALA A 1 82 ? 18.001 6.526 -9.123 1.00 82.25 82 ALA A C 1
ATOM 598 O O . ALA A 1 82 ? 17.855 7.750 -9.118 1.00 82.25 82 ALA A O 1
ATOM 599 N N . VAL A 1 83 ? 17.307 5.723 -9.924 1.00 85.56 83 VAL A N 1
ATOM 600 C CA . VAL A 1 83 ? 16.254 6.169 -10.845 1.00 85.56 83 VAL A CA 1
ATOM 601 C C . VAL A 1 83 ? 14.910 5.595 -10.425 1.00 85.56 83 VAL A C 1
ATOM 603 O O . VAL A 1 83 ? 14.841 4.536 -9.806 1.00 85.56 83 VAL A O 1
ATOM 606 N N . LEU A 1 84 ? 13.821 6.275 -10.778 1.00 87.81 84 LEU A N 1
ATOM 607 C CA . LEU A 1 84 ? 12.481 5.736 -10.573 1.00 87.81 84 LEU A CA 1
ATOM 608 C C . LEU A 1 84 ? 12.129 4.744 -11.680 1.00 87.81 84 LEU A C 1
ATOM 610 O O . LEU A 1 84 ? 12.208 5.065 -12.866 1.00 87.81 84 LEU A O 1
ATOM 614 N N . LYS A 1 85 ? 11.694 3.554 -11.275 1.00 90.31 85 LYS A N 1
ATOM 615 C CA . LYS A 1 85 ? 11.120 2.523 -12.141 1.00 90.31 85 LYS A CA 1
ATOM 616 C C . LYS A 1 85 ? 9.702 2.208 -11.687 1.00 90.31 85 LYS A C 1
ATOM 618 O O . LYS A 1 85 ? 9.290 2.589 -10.594 1.00 90.31 85 LYS A O 1
ATOM 623 N N . ARG A 1 86 ? 8.942 1.536 -12.549 1.00 92.12 86 ARG A N 1
ATOM 624 C CA . ARG A 1 86 ? 7.584 1.074 -12.249 1.00 92.12 86 ARG A CA 1
ATOM 625 C C . ARG A 1 86 ? 7.554 -0.436 -12.205 1.00 92.12 86 ARG A C 1
ATOM 627 O O . ARG A 1 86 ? 8.105 -1.096 -13.079 1.00 92.12 86 ARG A O 1
ATOM 634 N N . CYS A 1 87 ? 6.909 -0.954 -11.175 1.00 91.44 87 CYS A N 1
ATOM 635 C CA . CYS A 1 87 ? 6.748 -2.375 -10.971 1.00 91.44 87 CYS A CA 1
ATOM 636 C C . CYS A 1 87 ? 5.630 -2.904 -11.877 1.00 91.44 87 CYS A C 1
ATOM 638 O O . CYS A 1 87 ? 4.486 -2.454 -11.786 1.00 91.44 87 CYS A O 1
ATOM 640 N N . GLU A 1 88 ? 5.968 -3.833 -12.771 1.00 88.12 88 GLU A N 1
ATOM 641 C CA . GLU A 1 88 ? 5.022 -4.480 -13.696 1.00 88.12 88 GLU A CA 1
ATOM 642 C C . GLU A 1 88 ? 4.557 -5.863 -13.209 1.00 88.12 88 GLU A C 1
ATOM 644 O O . GLU A 1 88 ? 3.880 -6.583 -13.943 1.00 88.12 88 GLU A O 1
ATOM 649 N N . ASP A 1 89 ? 4.907 -6.240 -11.976 1.00 84.81 89 ASP A N 1
ATOM 650 C CA . ASP A 1 89 ? 4.452 -7.488 -11.365 1.00 84.81 89 ASP A CA 1
ATOM 651 C C . ASP A 1 89 ? 2.933 -7.569 -11.342 1.00 84.81 89 ASP A C 1
ATOM 653 O O . ASP A 1 89 ? 2.286 -6.600 -10.984 1.00 84.81 89 ASP A O 1
ATOM 657 N N . GLY A 1 90 ? 2.373 -8.735 -11.666 1.00 86.81 90 GLY A N 1
ATOM 658 C CA . GLY A 1 90 ? 0.938 -8.993 -11.580 1.00 86.81 90 GLY A CA 1
ATOM 659 C C . GLY A 1 90 ? 0.532 -9.568 -10.223 1.00 86.81 90 GLY A C 1
ATOM 660 O O . GLY A 1 90 ? 0.598 -8.910 -9.186 1.00 86.81 90 GLY A O 1
ATOM 661 N N . ALA A 1 91 ? 0.072 -10.819 -10.227 1.00 94.12 91 ALA A N 1
ATOM 662 C CA . ALA A 1 91 ? -0.321 -11.505 -9.003 1.00 94.12 91 ALA A CA 1
ATOM 663 C C . ALA A 1 91 ? 0.894 -11.758 -8.087 1.00 94.12 91 ALA A C 1
ATOM 665 O O . ALA A 1 91 ? 1.821 -12.474 -8.458 1.00 94.12 91 ALA A O 1
ATOM 666 N N . VAL A 1 92 ? 0.846 -11.215 -6.872 1.00 95.69 92 VAL A N 1
ATOM 667 C CA . VAL A 1 92 ? 1.830 -11.387 -5.792 1.00 95.69 92 VAL A CA 1
ATOM 668 C C . VAL A 1 92 ? 1.127 -11.869 -4.519 1.00 95.69 92 VAL A C 1
ATOM 670 O O . VAL A 1 92 ? -0.081 -12.119 -4.510 1.00 95.69 92 VAL A O 1
ATOM 673 N N . HIS A 1 93 ? 1.858 -12.059 -3.424 1.00 96.81 93 HIS A N 1
ATOM 674 C CA . HIS A 1 93 ? 1.262 -12.299 -2.103 1.00 96.81 93 HIS A CA 1
ATOM 675 C C . HIS A 1 93 ? 1.542 -11.133 -1.168 1.00 96.81 93 HIS A C 1
ATOM 677 O O . HIS A 1 93 ? 2.571 -10.462 -1.293 1.00 96.81 93 HIS A O 1
ATOM 683 N N . TRP A 1 94 ? 0.643 -10.930 -0.212 1.00 97.62 94 TRP A N 1
ATOM 684 C CA . TRP A 1 94 ? 0.773 -9.906 0.809 1.00 97.62 94 TRP A CA 1
ATOM 685 C C . TRP A 1 94 ? 0.551 -10.466 2.210 1.00 97.62 94 TRP A C 1
ATOM 687 O O . TRP A 1 94 ? -0.189 -11.434 2.418 1.00 97.62 94 TRP A O 1
ATOM 697 N N . ALA A 1 95 ? 1.178 -9.824 3.188 1.00 97.00 95 ALA A N 1
ATOM 698 C CA . ALA A 1 95 ? 0.940 -10.091 4.596 1.00 97.00 95 ALA A CA 1
ATOM 699 C C . ALA A 1 95 ? 0.762 -8.787 5.372 1.00 97.00 95 ALA A C 1
ATOM 701 O O . ALA A 1 95 ? 1.230 -7.729 4.959 1.00 97.00 95 ALA A O 1
ATOM 702 N N . PHE A 1 96 ? 0.073 -8.890 6.505 1.00 95.69 96 PHE A N 1
ATOM 703 C CA . PHE A 1 96 ? -0.138 -7.791 7.436 1.00 95.69 96 PHE A CA 1
ATOM 704 C C . PHE A 1 96 ? 0.546 -8.109 8.758 1.00 95.69 96 PHE A C 1
ATOM 706 O O . PHE A 1 96 ? 0.335 -9.189 9.316 1.00 95.69 96 PHE A O 1
ATOM 713 N N . THR A 1 97 ? 1.331 -7.160 9.250 1.00 92.56 97 THR A N 1
ATOM 714 C CA . THR A 1 97 ? 2.034 -7.256 10.524 1.00 92.56 97 THR A CA 1
ATOM 715 C C . THR A 1 97 ? 1.620 -6.092 11.403 1.00 92.56 97 THR A C 1
ATOM 717 O O . THR A 1 97 ? 1.940 -4.941 11.113 1.00 92.56 97 THR A O 1
ATOM 720 N N . GLU A 1 98 ? 0.966 -6.406 12.514 1.00 88.50 98 GLU A N 1
ATOM 721 C CA . GLU A 1 98 ? 0.772 -5.445 13.596 1.00 88.50 98 GLU A CA 1
ATOM 722 C C . GLU A 1 98 ? 2.102 -5.257 14.329 1.00 88.50 98 GLU A C 1
ATOM 724 O O . GLU A 1 98 ? 2.696 -6.229 14.812 1.00 88.50 98 GLU A O 1
ATOM 729 N N . THR A 1 99 ? 2.590 -4.023 14.433 1.00 74.44 99 THR A N 1
ATOM 730 C CA . THR A 1 99 ? 3.844 -3.754 15.152 1.00 74.44 99 THR A CA 1
ATOM 731 C C . THR A 1 99 ? 3.582 -3.259 16.569 1.00 74.44 99 THR A C 1
ATOM 733 O O . THR A 1 99 ? 2.500 -2.782 16.912 1.00 74.44 99 THR A O 1
ATOM 736 N N . ARG A 1 100 ? 4.575 -3.404 17.457 1.00 64.44 100 ARG A N 1
ATOM 737 C CA . ARG A 1 100 ? 4.573 -2.743 18.768 1.00 64.44 100 ARG A CA 1
ATOM 738 C C . ARG A 1 100 ? 5.879 -1.966 18.972 1.00 64.44 100 ARG A C 1
ATOM 740 O O . ARG A 1 100 ? 6.943 -2.550 18.793 1.00 64.44 100 ARG A O 1
ATOM 747 N N . PRO A 1 101 ? 5.815 -0.702 19.424 1.00 60.62 101 PRO A N 1
ATOM 748 C CA . PRO A 1 101 ? 4.590 0.012 19.772 1.00 60.62 101 PRO A CA 1
ATOM 749 C C . PRO A 1 101 ? 3.769 0.369 18.509 1.00 60.62 101 PRO A C 1
ATOM 751 O O . PRO A 1 101 ? 4.323 0.448 17.420 1.00 60.62 101 PRO A O 1
ATOM 754 N N . ARG A 1 102 ? 2.437 0.452 18.654 1.00 59.28 102 ARG A N 1
ATOM 755 C CA . ARG A 1 102 ? 1.403 0.209 17.615 1.00 59.28 102 ARG A CA 1
ATOM 756 C C . ARG A 1 102 ? 1.325 1.222 16.462 1.00 59.28 102 ARG A C 1
ATOM 758 O O . ARG A 1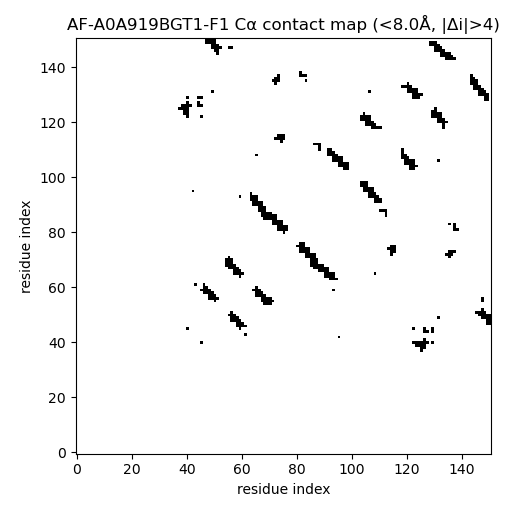 102 ? 0.276 1.365 15.850 1.00 59.28 102 ARG A O 1
ATOM 765 N N . TRP A 1 103 ? 2.364 2.010 16.212 1.00 60.66 103 TRP A N 1
ATOM 766 C CA . TRP A 1 103 ? 2.322 3.178 15.319 1.00 60.66 103 TRP A CA 1
ATOM 767 C C . TRP A 1 103 ? 2.632 2.855 13.853 1.00 60.66 103 TRP A C 1
ATOM 769 O O . TRP A 1 103 ? 2.431 3.726 13.018 1.00 60.66 103 TRP A O 1
ATOM 779 N N . HIS A 1 104 ? 3.097 1.641 13.547 1.00 74.12 104 HIS A N 1
ATOM 780 C CA . HIS A 1 104 ? 3.573 1.257 12.215 1.00 74.12 104 HIS A CA 1
ATOM 781 C C . HIS A 1 104 ? 3.028 -0.113 11.818 1.00 74.12 104 HIS A C 1
ATOM 783 O O . HIS A 1 104 ? 3.792 -1.069 11.694 1.00 74.12 104 HIS A O 1
ATOM 789 N N . ASP A 1 105 ? 1.711 -0.264 11.707 1.00 90.44 105 ASP A N 1
ATOM 790 C CA . ASP A 1 105 ? 1.178 -1.493 11.122 1.00 90.44 105 ASP A CA 1
ATOM 791 C C . ASP A 1 105 ? 1.643 -1.572 9.666 1.00 90.44 105 ASP A C 1
ATOM 793 O O . ASP A 1 105 ? 1.649 -0.565 8.962 1.00 90.44 105 ASP A O 1
ATOM 797 N N . GLN A 1 106 ? 2.104 -2.743 9.235 1.00 93.12 106 GLN A N 1
ATOM 798 C CA . GLN A 1 106 ? 2.806 -2.890 7.963 1.00 93.12 106 GLN A CA 1
ATOM 799 C C . GLN A 1 106 ? 2.122 -3.888 7.042 1.00 93.12 106 GLN A C 1
ATOM 801 O O . GLN A 1 106 ? 1.715 -4.972 7.462 1.00 93.12 106 GLN A O 1
ATOM 806 N N . VAL A 1 107 ? 2.073 -3.538 5.760 1.00 95.69 107 VAL A N 1
ATOM 807 C CA . VAL A 1 107 ? 1.769 -4.444 4.656 1.00 95.69 107 VAL A CA 1
ATOM 808 C C . VAL A 1 107 ? 3.069 -4.784 3.947 1.00 95.69 107 VAL A C 1
ATOM 810 O O . VAL A 1 107 ? 3.789 -3.896 3.498 1.00 95.69 107 VAL A O 1
ATOM 813 N N . SER A 1 108 ? 3.376 -6.072 3.841 1.00 95.25 108 SER A N 1
ATOM 814 C CA . SER A 1 108 ? 4.496 -6.560 3.039 1.00 95.25 108 SER A CA 1
ATOM 815 C C . SER A 1 108 ? 3.991 -7.166 1.738 1.00 95.25 108 SER A C 1
ATOM 817 O O . SER A 1 108 ? 2.972 -7.856 1.734 1.00 95.25 108 SER A O 1
ATOM 819 N N . LEU A 1 109 ? 4.710 -6.926 0.640 1.00 95.00 109 LEU A N 1
ATOM 820 C CA . LEU A 1 109 ? 4.425 -7.503 -0.674 1.00 95.00 109 LEU A CA 1
ATOM 821 C C . LEU A 1 109 ? 5.595 -8.367 -1.145 1.00 95.00 109 LEU A C 1
ATOM 823 O O . LEU A 1 109 ? 6.759 -7.986 -1.043 1.00 95.00 109 LEU A O 1
ATOM 827 N N . SER A 1 110 ? 5.273 -9.536 -1.689 1.00 92.56 110 SER A N 1
ATOM 828 C CA . SER A 1 110 ? 6.239 -10.470 -2.282 1.00 92.56 110 SER A CA 1
ATOM 829 C C . SER A 1 110 ? 6.366 -10.230 -3.784 1.00 92.56 110 SER A C 1
ATOM 831 O O . SER A 1 110 ? 5.884 -10.998 -4.610 1.00 92.56 110 SER A O 1
ATOM 833 N N . THR A 1 111 ? 6.983 -9.109 -4.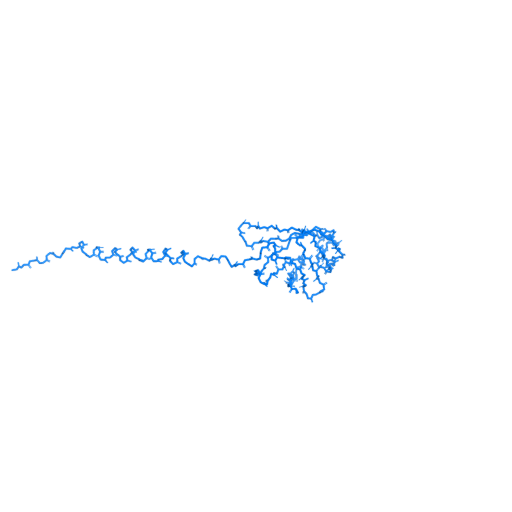127 1.00 87.38 111 THR A N 1
ATOM 834 C CA . THR A 1 111 ? 7.238 -8.694 -5.509 1.00 87.38 111 THR A CA 1
ATOM 835 C C . THR A 1 111 ? 8.669 -9.035 -5.935 1.00 87.38 111 THR A C 1
ATOM 837 O O . THR A 1 111 ? 9.574 -9.131 -5.105 1.00 87.38 111 THR A O 1
ATOM 840 N N . THR A 1 112 ? 8.860 -9.243 -7.236 1.00 84.69 112 THR A N 1
ATOM 841 C CA . THR A 1 112 ? 10.150 -9.436 -7.907 1.00 84.69 112 THR A CA 1
ATOM 842 C C . THR A 1 112 ? 10.790 -8.133 -8.383 1.00 84.69 112 THR A C 1
ATOM 844 O O . THR A 1 112 ? 11.923 -8.146 -8.862 1.00 84.69 112 THR A O 1
ATOM 847 N N . CYS A 1 113 ? 10.103 -7.002 -8.222 1.00 87.31 113 CYS A N 1
ATOM 848 C CA . CYS A 1 113 ? 10.621 -5.688 -8.566 1.00 87.31 113 CYS A CA 1
ATOM 849 C C . CYS A 1 113 ? 11.824 -5.338 -7.679 1.00 87.31 113 CYS A C 1
ATOM 851 O O . CYS A 1 113 ? 11.707 -5.205 -6.456 1.00 87.31 113 CYS A O 1
ATOM 853 N N . GLU A 1 114 ? 12.987 -5.209 -8.320 1.00 82.44 114 GLU A N 1
ATOM 854 C CA . GLU A 1 114 ? 14.292 -5.053 -7.676 1.00 82.44 114 GLU A CA 1
ATOM 855 C C . GLU A 1 114 ? 14.451 -3.659 -7.053 1.00 82.44 114 GLU A C 1
ATOM 857 O O . GLU A 1 114 ? 14.942 -2.721 -7.676 1.00 82.44 114 GLU A O 1
ATOM 862 N N . SER A 1 115 ? 13.998 -3.525 -5.809 1.00 79.62 115 SER A N 1
ATOM 863 C CA . SER A 1 115 ? 14.141 -2.324 -4.987 1.00 79.62 115 SER A CA 1
ATOM 864 C C . SER A 1 115 ? 15.307 -2.492 -4.001 1.00 79.62 115 SER A C 1
ATOM 866 O O . SER A 1 115 ? 15.478 -3.582 -3.446 1.00 79.62 115 SER A O 1
ATOM 868 N N . PRO A 1 116 ? 16.082 -1.430 -3.705 1.00 73.62 116 PRO A N 1
ATOM 869 C CA . PRO A 1 116 ? 17.115 -1.456 -2.670 1.00 73.62 116 PRO A CA 1
ATOM 870 C C . PRO A 1 116 ? 16.521 -1.609 -1.262 1.00 73.62 116 PRO A C 1
ATOM 872 O O . PRO A 1 116 ? 17.241 -1.917 -0.312 1.00 73.62 116 PRO A O 1
ATOM 875 N N . THR A 1 117 ? 15.213 -1.390 -1.107 1.00 75.25 117 THR A N 1
ATOM 876 C CA . THR A 1 117 ? 14.491 -1.560 0.153 1.00 75.25 117 THR A CA 1
ATOM 877 C C . THR A 1 117 ? 13.390 -2.612 0.032 1.00 75.25 117 THR A C 1
ATOM 879 O O . THR A 1 117 ? 12.785 -2.765 -1.034 1.00 75.25 117 THR A O 1
ATOM 882 N N . PRO A 1 118 ? 13.086 -3.334 1.127 1.00 82.12 118 PRO A N 1
ATOM 883 C CA . PRO A 1 118 ? 11.940 -4.228 1.161 1.00 82.12 118 PRO A CA 1
ATOM 884 C C . PRO A 1 118 ? 10.636 -3.479 0.874 1.00 82.12 118 PRO A C 1
ATOM 886 O O . PRO A 1 118 ? 10.442 -2.354 1.336 1.00 82.12 118 PRO A O 1
ATOM 889 N N . TRP A 1 119 ? 9.710 -4.146 0.189 1.00 89.12 119 TRP A N 1
ATOM 890 C CA . TRP A 1 119 ? 8.360 -3.650 -0.079 1.00 89.12 119 TRP A CA 1
ATOM 891 C C . TRP A 1 119 ? 7.485 -3.733 1.178 1.00 89.12 119 TRP A C 1
ATOM 893 O O . TRP A 1 119 ? 6.586 -4.566 1.285 1.00 89.12 119 TRP A O 1
ATOM 903 N N . LEU A 1 120 ? 7.824 -2.890 2.155 1.00 91.06 120 LEU A N 1
ATOM 904 C CA . LEU A 1 120 ? 7.153 -2.718 3.439 1.00 91.06 120 LEU A CA 1
ATOM 905 C C . LEU A 1 120 ? 6.455 -1.364 3.445 1.00 91.06 120 LEU A C 1
ATOM 907 O O . LEU A 1 120 ? 7.102 -0.318 3.428 1.00 91.06 120 LEU A O 1
ATOM 911 N N . TRP A 1 121 ? 5.133 -1.401 3.421 1.00 93.31 121 TRP A N 1
ATOM 912 C CA . TRP A 1 121 ? 4.277 -0.225 3.350 1.00 93.31 121 TRP A CA 1
ATOM 913 C C . TRP A 1 121 ? 3.584 -0.023 4.689 1.00 93.31 121 TRP A C 1
ATOM 915 O O . TRP A 1 121 ? 3.211 -0.999 5.339 1.00 93.31 121 TRP A O 1
ATOM 925 N N . ASP A 1 122 ? 3.379 1.224 5.098 1.00 92.56 122 ASP A N 1
ATOM 926 C CA . ASP A 1 122 ? 2.605 1.522 6.297 1.00 92.56 122 ASP A CA 1
ATOM 927 C C . ASP A 1 122 ? 1.104 1.413 5.981 1.00 92.56 122 ASP A C 1
ATOM 929 O O . ASP A 1 122 ? 0.612 1.962 4.992 1.00 92.56 122 ASP A O 1
ATOM 933 N N . ALA A 1 123 ? 0.368 0.722 6.845 1.00 93.31 123 ALA A N 1
ATOM 934 C CA . ALA A 1 123 ? -1.085 0.726 6.874 1.00 93.31 123 ALA A CA 1
ATOM 935 C C . ALA A 1 123 ? -1.566 1.858 7.788 1.00 93.31 123 ALA A C 1
ATOM 937 O O . ALA A 1 123 ? -1.230 1.913 8.973 1.00 93.31 123 ALA A O 1
ATOM 938 N N . GLY A 1 124 ? -2.357 2.770 7.231 1.00 89.94 124 GLY A N 1
ATOM 939 C CA . GLY A 1 124 ? -2.834 3.963 7.918 1.00 89.94 124 GLY A CA 1
ATOM 940 C C . GLY A 1 124 ? -4.320 4.226 7.708 1.00 89.94 124 GLY A C 1
ATOM 941 O O . GLY A 1 124 ? -5.071 3.385 7.213 1.00 89.94 124 GLY A O 1
ATOM 942 N N . GLY A 1 125 ? -4.746 5.426 8.094 1.00 89.12 125 GLY A N 1
ATOM 943 C CA . GLY A 1 125 ? -6.144 5.838 8.011 1.00 89.12 125 GLY A CA 1
ATOM 944 C C . GLY A 1 125 ? -7.008 5.204 9.101 1.00 89.12 125 GLY A C 1
ATOM 945 O O . GLY A 1 125 ? -6.567 4.996 10.232 1.00 89.12 125 GLY A O 1
ATOM 946 N N . SER A 1 126 ? -8.263 4.928 8.757 1.00 90.62 126 SER A N 1
ATOM 947 C CA . SER A 1 126 ? -9.261 4.335 9.656 1.00 90.62 126 SER A CA 1
ATOM 948 C C . SER A 1 126 ? -9.864 3.073 9.033 1.00 90.62 126 SER A C 1
ATOM 950 O O . SER A 1 126 ? -9.759 2.901 7.822 1.00 90.62 126 SER A O 1
ATOM 952 N N . PRO A 1 127 ? -10.573 2.219 9.791 1.00 91.38 127 PRO A N 1
ATOM 953 C CA . PRO A 1 127 ? -11.290 1.080 9.214 1.00 91.38 127 PRO A CA 1
ATOM 954 C C . PRO A 1 127 ? -12.239 1.453 8.064 1.00 91.38 127 PRO A C 1
ATOM 956 O O . PRO A 1 127 ? -12.376 0.704 7.104 1.00 91.38 127 PRO A O 1
ATOM 959 N N . ALA A 1 128 ? -12.881 2.626 8.136 1.00 91.31 128 A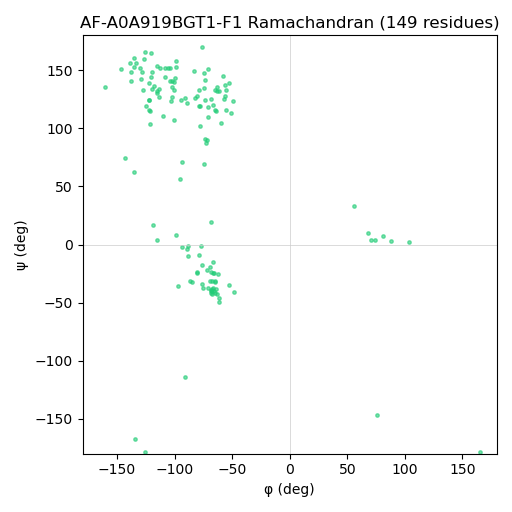LA A N 1
ATOM 960 C CA . ALA A 1 128 ? -13.819 3.092 7.112 1.00 91.31 128 ALA A CA 1
ATOM 961 C C . ALA A 1 128 ? -13.130 3.708 5.882 1.00 91.31 128 ALA A C 1
ATOM 963 O O . ALA A 1 128 ? -13.720 3.761 4.806 1.00 91.31 128 ALA A O 1
ATOM 964 N N . ALA A 1 129 ? -11.900 4.190 6.049 1.00 92.69 129 ALA A N 1
ATOM 965 C CA . ALA A 1 129 ? -11.094 4.812 5.006 1.00 92.69 129 ALA A CA 1
ATOM 966 C C . ALA A 1 129 ? -9.626 4.410 5.222 1.00 92.69 129 ALA A C 1
ATOM 968 O O . ALA A 1 129 ? -8.852 5.194 5.784 1.00 92.69 129 ALA A O 1
ATOM 969 N N . PRO A 1 130 ? -9.267 3.157 4.893 1.00 94.81 130 PRO A N 1
ATOM 970 C CA . PRO A 1 130 ? -7.906 2.676 5.050 1.00 94.81 130 PRO A CA 1
ATOM 971 C C . PRO A 1 130 ? -7.010 3.260 3.962 1.00 94.81 130 PRO A C 1
ATOM 973 O O . PRO A 1 130 ? -7.432 3.430 2.816 1.00 94.81 130 PRO A O 1
ATOM 976 N N . GLU A 1 131 ? -5.750 3.482 4.308 1.00 94.94 131 GLU A N 1
ATOM 977 C CA . GLU A 1 131 ? -4.726 3.991 3.398 1.00 94.94 131 GLU A CA 1
ATOM 978 C C . GLU A 1 131 ? -3.499 3.083 3.433 1.00 94.94 131 GLU A C 1
ATOM 980 O O . GLU A 1 131 ? -3.170 2.502 4.471 1.00 94.94 131 GLU A O 1
ATOM 985 N N . LEU A 1 132 ? -2.802 2.991 2.302 1.00 95.56 132 LEU A N 1
ATOM 986 C CA . LEU A 1 132 ? -1.498 2.340 2.212 1.00 95.56 132 LEU A CA 1
ATOM 987 C C . LEU A 1 132 ? -0.455 3.387 1.847 1.00 95.56 132 LEU A C 1
ATOM 989 O O . LEU A 1 132 ? -0.657 4.174 0.927 1.00 95.56 132 LEU A O 1
ATOM 993 N N . VAL A 1 133 ? 0.665 3.411 2.554 1.00 93.25 133 VAL A N 1
ATOM 994 C CA . VAL A 1 133 ? 1.714 4.408 2.350 1.00 93.25 133 VAL A CA 1
ATOM 995 C C . VAL A 1 133 ? 3.012 3.695 2.031 1.00 93.25 133 VAL A C 1
ATOM 997 O O . VAL A 1 133 ? 3.485 2.880 2.818 1.00 93.25 133 VAL A O 1
ATOM 1000 N N . TYR A 1 134 ? 3.619 4.037 0.901 1.00 91.75 134 TYR A N 1
ATOM 1001 C CA . TYR A 1 134 ? 4.932 3.523 0.540 1.00 91.75 134 TYR A CA 1
ATOM 1002 C C . TYR A 1 134 ? 5.893 4.651 0.209 1.00 91.75 134 TYR A C 1
ATOM 1004 O O . TYR A 1 134 ? 5.503 5.783 -0.090 1.00 91.75 134 TYR A O 1
ATOM 1012 N N . TRP A 1 135 ? 7.174 4.320 0.280 1.00 88.31 135 TRP A N 1
ATOM 1013 C CA . TRP A 1 135 ? 8.253 5.246 0.003 1.00 88.31 135 TRP A CA 1
ATOM 1014 C C . TRP A 1 135 ? 8.988 4.796 -1.251 1.00 88.31 135 TRP A C 1
ATOM 1016 O O . TRP A 1 135 ? 9.431 3.655 -1.339 1.00 88.31 135 TRP A O 1
ATOM 1026 N N . THR A 1 136 ? 9.133 5.699 -2.218 1.00 84.69 136 THR A N 1
ATOM 1027 C CA . THR A 1 136 ? 9.952 5.469 -3.411 1.00 84.69 136 THR A CA 1
ATOM 1028 C C . THR A 1 136 ? 11.439 5.599 -3.105 1.00 84.69 136 THR A C 1
ATOM 1030 O O . THR A 1 136 ? 12.244 5.135 -3.895 1.00 84.69 136 THR A O 1
ATOM 1033 N N . PHE A 1 137 ? 11.809 6.227 -1.978 1.00 76.50 137 PHE A N 1
ATOM 1034 C CA . PHE A 1 137 ? 13.193 6.476 -1.546 1.00 76.50 137 PHE A CA 1
ATOM 1035 C C . PHE A 1 137 ? 14.064 7.230 -2.566 1.00 76.50 137 PHE A C 1
ATOM 1037 O O . PHE A 1 137 ? 15.276 7.040 -2.615 1.00 76.50 137 PHE A O 1
ATOM 1044 N N . THR A 1 138 ? 13.470 8.134 -3.351 1.00 71.81 138 THR A N 1
ATOM 1045 C CA . THR A 1 138 ? 14.210 9.002 -4.278 1.00 71.81 138 THR A CA 1
ATOM 1046 C C . THR A 1 138 ? 15.158 9.945 -3.513 1.00 71.81 138 THR A C 1
ATOM 1048 O O . THR A 1 138 ? 14.674 10.817 -2.780 1.00 71.81 138 THR A O 1
ATOM 1051 N N . PRO A 1 139 ? 16.493 9.837 -3.668 1.00 67.19 139 PRO A N 1
ATOM 1052 C CA . PRO A 1 139 ? 17.432 10.702 -2.957 1.00 67.19 139 PRO A CA 1
ATOM 1053 C C . PRO A 1 139 ? 17.235 12.179 -3.324 1.00 67.19 139 PRO A C 1
ATOM 1055 O O . PRO A 1 139 ? 17.147 12.533 -4.496 1.00 67.19 139 PRO A O 1
ATOM 1058 N N . GLY A 1 140 ? 17.167 13.056 -2.318 1.00 64.75 140 GLY A N 1
ATOM 1059 C CA . GLY A 1 140 ? 17.069 14.507 -2.521 1.00 64.75 140 GLY A CA 1
ATOM 1060 C C . GLY A 1 140 ? 15.708 15.024 -3.006 1.00 64.75 140 GLY A C 1
ATOM 1061 O O . GLY A 1 140 ? 15.586 16.226 -3.237 1.00 64.75 140 GLY A O 1
ATOM 1062 N N . HIS A 1 141 ? 14.687 14.166 -3.129 1.00 64.31 141 HIS A N 1
ATOM 1063 C CA . HIS A 1 141 ? 13.341 14.578 -3.530 1.00 64.31 141 HIS A CA 1
ATOM 1064 C C . HIS A 1 141 ? 12.394 14.647 -2.315 1.00 64.31 141 HIS A C 1
ATOM 1066 O O . HIS A 1 141 ? 12.274 13.655 -1.587 1.00 64.31 141 HIS A O 1
ATOM 1072 N N . PRO A 1 142 ? 11.695 15.776 -2.081 1.00 63.09 142 PRO A N 1
ATOM 1073 C CA . PRO A 1 142 ? 10.765 15.906 -0.955 1.00 63.09 142 PRO A CA 1
ATOM 1074 C C . PRO A 1 142 ? 9.560 14.959 -1.084 1.00 63.09 142 PRO A C 1
ATOM 1076 O O . PRO A 1 142 ? 9.080 14.436 -0.081 1.00 63.09 142 PRO A O 1
ATOM 1079 N N . ASP A 1 143 ? 9.134 14.661 -2.315 1.00 68.06 143 ASP A N 1
ATOM 1080 C CA . ASP A 1 143 ? 7.976 13.801 -2.592 1.00 68.06 143 ASP A CA 1
ATOM 1081 C C . ASP A 1 143 ? 8.383 12.342 -2.842 1.00 68.06 143 ASP A C 1
ATOM 1083 O O . ASP A 1 143 ? 8.114 11.777 -3.900 1.00 68.06 143 ASP A O 1
ATOM 1087 N N . SER A 1 144 ? 9.079 11.734 -1.881 1.00 81.06 144 SER A N 1
ATOM 1088 C CA . SER A 1 144 ? 9.405 10.297 -1.906 1.00 81.06 144 SER A CA 1
ATOM 1089 C C . SER A 1 144 ? 8.325 9.427 -1.260 1.00 81.06 144 SER A C 1
ATOM 1091 O O . SER A 1 144 ? 8.454 8.208 -1.230 1.00 81.06 144 SER A O 1
ATOM 1093 N N . ARG A 1 145 ? 7.255 10.039 -0.742 1.00 88.31 145 ARG A N 1
ATOM 1094 C CA . ARG A 1 145 ? 6.109 9.361 -0.131 1.00 88.31 145 ARG A CA 1
ATOM 1095 C C . ARG A 1 145 ? 4.950 9.296 -1.114 1.00 88.31 145 ARG A C 1
ATOM 1097 O O . ARG A 1 145 ? 4.555 10.311 -1.687 1.00 88.31 145 ARG A O 1
ATOM 1104 N N . ARG A 1 146 ? 4.353 8.118 -1.242 1.00 91.56 146 ARG A N 1
ATOM 1105 C CA . ARG A 1 146 ? 3.144 7.865 -2.024 1.00 91.56 146 ARG A CA 1
ATOM 1106 C C . ARG A 1 146 ? 2.066 7.314 -1.098 1.00 91.56 146 ARG A C 1
ATOM 1108 O O . ARG A 1 146 ? 2.368 6.597 -0.145 1.00 91.56 146 ARG A O 1
ATOM 1115 N N . VAL A 1 147 ? 0.820 7.696 -1.351 1.00 94.44 147 VAL A N 1
ATOM 1116 C CA . VAL A 1 147 ? -0.341 7.258 -0.572 1.00 94.44 147 VAL A CA 1
ATOM 1117 C C . VAL A 1 147 ? -1.323 6.640 -1.545 1.00 94.44 147 VAL A C 1
ATOM 1119 O O . VAL A 1 147 ? -1.773 7.331 -2.454 1.00 94.44 147 VAL A O 1
ATOM 1122 N N . LEU A 1 148 ? -1.641 5.361 -1.357 1.00 96.69 148 LEU A N 1
ATOM 1123 C CA . LEU A 1 148 ? -2.735 4.729 -2.065 1.00 96.69 148 LEU A CA 1
ATOM 1124 C C . LEU A 1 148 ? -4.025 4.851 -1.260 1.00 96.69 148 LEU A C 1
ATOM 1126 O O . LEU A 1 148 ? -4.099 4.434 -0.099 1.00 96.69 148 LEU A O 1
ATOM 1130 N N . ILE A 1 149 ? -5.048 5.388 -1.913 1.00 96.69 149 ILE A N 1
ATOM 1131 C CA . ILE A 1 149 ? -6.392 5.550 -1.366 1.00 96.69 149 ILE A CA 1
ATOM 1132 C C . ILE A 1 149 ? -7.291 4.465 -1.946 1.00 96.69 149 ILE A C 1
ATOM 1134 O O . ILE A 1 149 ? -7.178 4.110 -3.119 1.00 96.69 149 ILE A O 1
ATOM 1138 N N . ARG A 1 150 ? -8.175 3.922 -1.108 1.00 95.81 150 ARG A N 1
ATOM 1139 C CA . ARG A 1 150 ? -9.152 2.917 -1.525 1.00 95.81 150 ARG A CA 1
ATOM 1140 C C . ARG A 1 150 ? -10.128 3.488 -2.566 1.00 95.81 150 ARG A C 1
ATOM 1142 O O . ARG A 1 150 ? -10.694 4.555 -2.331 1.00 95.81 150 ARG A O 1
ATOM 1149 N N . ARG A 1 151 ? -10.338 2.752 -3.663 1.00 90.62 151 ARG A N 1
ATOM 1150 C CA . ARG A 1 151 ? -11.399 3.002 -4.657 1.00 90.62 151 ARG A CA 1
ATOM 1151 C C . ARG A 1 151 ? -12.741 2.409 -4.231 1.00 90.62 151 ARG A C 1
ATOM 1153 O O . ARG A 1 151 ? -12.738 1.349 -3.561 1.00 90.62 151 ARG A O 1
#

Solvent-accessible surface area (backbone atoms only — not comparable to full-atom values): 8671 Å² total; per-residue (Å²): 140,83,85,81,79,77,68,67,66,60,61,54,55,66,54,49,54,60,53,52,50,50,54,52,47,50,57,50,49,54,66,76,62,47,80,71,76,75,67,59,46,50,74,74,47,57,46,43,42,29,35,50,90,80,65,22,38,38,35,40,44,89,88,32,42,25,36,45,32,44,42,64,34,28,27,76,80,48,98,94,43,70,44,84,44,62,31,78,54,51,83,34,39,45,50,72,44,84,39,84,78,76,85,56,27,31,38,39,51,62,70,86,66,75,44,92,58,80,58,65,21,41,53,40,62,25,53,92,54,36,31,42,33,42,68,30,70,48,83,95,48,92,81,23,69,47,56,28,42,63,112

Radius of gyration: 27.74 Å; Cα contacts (8 Å, |Δi|>4): 262; chains: 1; bounding box: 40×52×94 Å

pLDDT: mean 79.7, std 17.36, range [38.03, 98.44]

Mean predicted aligned error: 12.47 Å

Secondary structure (DSSP, 8-state):
-------THHHHHHHHHHHHHHHHHHHHHHHHSS-PPPP---TTTT-EEEE-SSS-EEEE-TTSEEEEESEEEEEEEETTEEEEEEE---EEEEEEE--SSTT--EEEE---S--SS--EEEEEEETTEEEEEEE---TT-S--EEEEEE-